Protein AF-A0A7X5IWC7-F1 (afdb_monomer_lite)

Structure (mmCIF, N/CA/C/O backbone):
data_AF-A0A7X5IWC7-F1
#
_entry.id   AF-A0A7X5IWC7-F1
#
loop_
_atom_site.group_PDB
_atom_site.id
_atom_site.type_symbol
_atom_site.label_atom_id
_atom_site.label_alt_id
_atom_site.label_comp_id
_atom_site.label_asym_id
_atom_site.label_entity_id
_atom_site.label_seq_id
_atom_site.pdbx_PDB_ins_code
_atom_site.Cartn_x
_atom_site.Cartn_y
_atom_site.Cartn_z
_atom_site.occupancy
_atom_site.B_iso_or_equiv
_atom_site.auth_seq_id
_atom_sit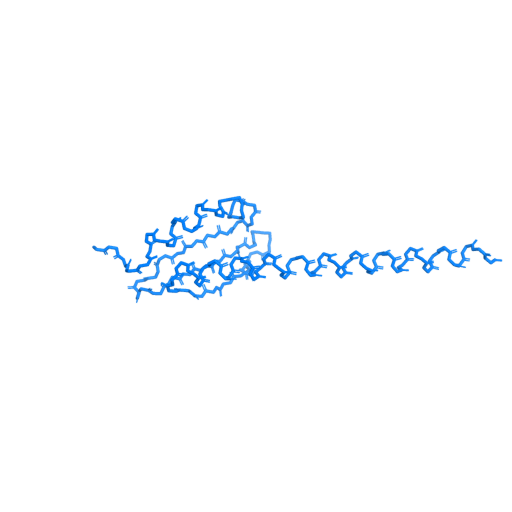e.auth_comp_id
_atom_site.auth_asym_id
_atom_site.auth_atom_id
_atom_site.pdbx_PDB_model_num
ATOM 1 N N . MET A 1 1 ? -1.118 17.693 -16.658 1.00 63.22 1 MET A N 1
ATOM 2 C CA . MET A 1 1 ? -2.088 17.724 -15.545 1.00 63.22 1 MET A CA 1
ATOM 3 C C . MET A 1 1 ? -1.956 16.398 -14.824 1.00 63.22 1 MET A C 1
ATOM 5 O O . MET A 1 1 ? -1.978 15.382 -15.509 1.00 63.22 1 MET A O 1
ATOM 9 N N . MET A 1 2 ? -1.682 16.406 -13.518 1.00 71.56 2 MET A N 1
ATOM 10 C CA . MET A 1 2 ? -1.625 15.155 -12.752 1.00 71.56 2 MET A CA 1
ATOM 11 C C . MET A 1 2 ? -3.045 14.594 -12.596 1.00 71.56 2 MET A C 1
ATOM 13 O O . MET A 1 2 ? -3.972 15.404 -12.507 1.00 71.56 2 MET A O 1
ATOM 17 N N . PRO A 1 3 ? -3.235 13.261 -12.620 1.00 79.44 3 PRO A N 1
ATOM 18 C CA . PRO A 1 3 ? -4.537 12.659 -12.360 1.00 79.44 3 PRO A CA 1
ATOM 19 C C . PRO A 1 3 ? -5.075 13.070 -10.991 1.00 79.44 3 PRO A C 1
ATOM 21 O O . PRO A 1 3 ? -4.309 13.288 -10.051 1.00 79.44 3 PRO A O 1
ATOM 24 N N . GLU A 1 4 ? -6.392 13.204 -10.910 1.00 81.25 4 GLU A N 1
ATOM 25 C CA . GLU A 1 4 ? -7.099 13.494 -9.665 1.00 81.25 4 GLU A CA 1
ATOM 26 C C . GLU A 1 4 ? -6.770 12.427 -8.610 1.00 81.25 4 GLU A C 1
ATOM 28 O O . GLU A 1 4 ? -6.678 11.248 -8.943 1.00 81.25 4 GLU A O 1
ATOM 33 N N . GLY A 1 5 ? -6.530 12.838 -7.362 1.00 85.94 5 GLY A N 1
ATOM 34 C CA . GLY A 1 5 ? -6.198 11.930 -6.259 1.00 85.94 5 GLY A CA 1
ATOM 35 C C . GLY A 1 5 ? -4.730 11.490 -6.179 1.00 85.94 5 GLY A C 1
ATOM 36 O O . GLY A 1 5 ? -4.318 10.954 -5.151 1.00 85.94 5 GLY A O 1
ATOM 37 N N . TRP A 1 6 ? -3.909 11.730 -7.212 1.00 91.94 6 TRP A N 1
ATOM 38 C CA . TRP A 1 6 ? -2.512 11.271 -7.224 1.00 91.94 6 TRP A CA 1
ATOM 39 C C . TRP A 1 6 ? -1.629 11.990 -6.195 1.00 91.94 6 TRP A C 1
ATOM 41 O O . TRP A 1 6 ? -0.753 11.381 -5.584 1.00 91.94 6 TRP A O 1
ATOM 51 N N . LYS A 1 7 ? -1.847 13.293 -5.980 1.00 93.81 7 LYS A N 1
ATOM 52 C CA . LYS A 1 7 ? -1.064 14.062 -5.001 1.00 93.81 7 LYS A CA 1
ATOM 53 C C . LYS A 1 7 ? -1.384 13.605 -3.580 1.00 93.81 7 LYS A C 1
ATOM 55 O O . LYS A 1 7 ? -0.480 13.414 -2.776 1.00 93.81 7 LYS A O 1
ATOM 60 N N . GLU A 1 8 ? -2.662 13.394 -3.306 1.00 95.50 8 GLU A N 1
ATOM 61 C CA . GLU A 1 8 ? -3.178 12.899 -2.038 1.00 95.50 8 GLU A CA 1
ATOM 62 C C . GLU A 1 8 ? -2.684 11.471 -1.768 1.00 95.50 8 GLU A C 1
ATOM 64 O O . GLU A 1 8 ? -2.321 11.150 -0.640 1.00 95.50 8 GLU A O 1
ATOM 69 N N . ALA A 1 9 ? -2.598 10.626 -2.802 1.00 95.31 9 ALA A N 1
ATOM 70 C CA . ALA A 1 9 ? -2.020 9.288 -2.697 1.00 95.31 9 ALA A CA 1
ATOM 71 C C . ALA A 1 9 ? -0.527 9.320 -2.329 1.00 95.31 9 ALA A C 1
ATOM 73 O O . ALA A 1 9 ? -0.098 8.547 -1.478 1.00 95.31 9 ALA A O 1
ATOM 74 N N . LEU A 1 10 ? 0.257 10.234 -2.913 1.00 95.88 10 LEU A N 1
ATOM 75 C CA . LEU A 1 10 ? 1.666 10.420 -2.544 1.00 95.88 10 LEU A CA 1
ATOM 76 C C . LEU A 1 10 ? 1.823 10.917 -1.100 1.00 95.88 10 LEU A C 1
ATOM 78 O O . LEU A 1 10 ? 2.681 10.427 -0.371 1.00 95.88 10 LEU A O 1
ATOM 82 N N . GLU A 1 11 ? 0.988 11.866 -0.669 1.00 97.31 11 GLU A N 1
ATOM 83 C CA . GLU A 1 11 ? 0.976 12.339 0.721 1.00 97.31 11 GLU A CA 1
ATOM 84 C C . GLU A 1 11 ? 0.593 11.213 1.695 1.00 97.31 11 GLU A C 1
ATOM 86 O O . GLU A 1 11 ? 1.183 11.098 2.770 1.00 97.31 11 GLU A O 1
ATOM 91 N N . MET A 1 12 ? -0.346 10.345 1.307 1.00 97.31 12 MET A N 1
ATOM 92 C CA . MET A 1 12 ? -0.692 9.148 2.070 1.00 97.31 12 MET A CA 1
ATOM 93 C C . MET A 1 12 ? 0.476 8.160 2.142 1.00 97.31 12 MET A C 1
ATOM 95 O O . MET A 1 12 ? 0.825 7.719 3.233 1.00 97.31 12 MET A O 1
ATOM 99 N N . ALA A 1 13 ? 1.127 7.854 1.018 1.00 96.56 13 ALA A N 1
ATOM 100 C CA . ALA A 1 13 ? 2.292 6.971 0.995 1.00 96.56 13 ALA A CA 1
ATOM 101 C C . ALA A 1 13 ? 3.422 7.491 1.904 1.00 96.56 13 ALA A C 1
ATOM 103 O O . ALA A 1 13 ? 4.015 6.717 2.652 1.00 96.56 13 ALA A O 1
ATOM 104 N N . GLU A 1 14 ? 3.653 8.807 1.936 1.00 97.56 14 GLU A N 1
ATOM 105 C CA . GLU A 1 14 ? 4.644 9.419 2.829 1.00 97.56 14 GLU A CA 1
ATOM 106 C C . GLU A 1 14 ? 4.278 9.262 4.317 1.00 97.56 14 GLU A C 1
ATOM 108 O O . GLU A 1 14 ? 5.153 8.989 5.143 1.00 97.56 14 GLU A O 1
ATOM 113 N N . ARG A 1 15 ? 2.989 9.352 4.687 1.00 97.50 15 ARG A N 1
ATOM 114 C CA . ARG A 1 15 ? 2.535 9.062 6.066 1.00 97.50 15 ARG A CA 1
ATOM 115 C C . ARG A 1 15 ? 2.884 7.634 6.496 1.00 97.50 15 ARG A C 1
ATOM 117 O O . ARG A 1 15 ? 3.171 7.411 7.670 1.00 97.50 15 ARG A O 1
ATOM 124 N N . TYR A 1 16 ? 2.895 6.700 5.549 1.00 96.75 16 TYR A N 1
ATOM 125 C CA . TYR A 1 16 ? 3.226 5.291 5.750 1.00 96.75 16 TYR A CA 1
ATOM 126 C C . TYR A 1 16 ? 4.642 4.933 5.270 1.00 96.75 16 TYR A C 1
ATOM 128 O O . TYR A 1 16 ? 4.933 3.762 5.047 1.00 96.75 16 TYR A O 1
ATOM 136 N N . ARG A 1 17 ? 5.565 5.901 5.163 1.00 96.19 17 ARG A N 1
ATOM 137 C CA . ARG A 1 17 ? 6.917 5.691 4.604 1.00 96.19 17 ARG A CA 1
ATOM 138 C C . ARG A 1 17 ? 7.668 4.474 5.155 1.00 96.19 17 ARG A C 1
ATOM 140 O O . ARG A 1 17 ? 8.369 3.807 4.402 1.00 96.19 17 ARG A O 1
ATOM 147 N N . ASN A 1 18 ? 7.513 4.177 6.448 1.00 94.81 18 ASN A N 1
ATOM 148 C CA . ASN A 1 18 ? 8.178 3.036 7.080 1.00 94.81 18 ASN A CA 1
ATOM 149 C C . ASN A 1 18 ? 7.657 1.711 6.513 1.00 94.81 18 ASN A C 1
ATOM 151 O O . ASN A 1 18 ? 8.458 0.868 6.127 1.00 94.81 18 ASN A O 1
ATOM 155 N N . TYR A 1 19 ? 6.334 1.581 6.368 1.00 94.00 19 TYR A N 1
ATOM 156 C CA . TYR A 1 19 ? 5.701 0.412 5.757 1.00 94.00 19 TYR A CA 1
ATOM 157 C C . TYR A 1 19 ? 6.247 0.165 4.346 1.00 94.00 19 TYR A C 1
ATOM 159 O O . TYR A 1 19 ? 6.709 -0.932 4.046 1.00 94.00 19 TYR A O 1
ATOM 167 N N . PHE A 1 20 ? 6.294 1.211 3.513 1.00 95.12 20 PHE A N 1
ATOM 168 C CA . PHE A 1 20 ? 6.839 1.118 2.155 1.00 95.12 20 PHE A CA 1
ATOM 169 C C . PHE A 1 20 ? 8.315 0.694 2.146 1.00 95.12 20 PHE A C 1
ATOM 171 O O . PHE A 1 20 ? 8.710 -0.157 1.352 1.00 95.12 20 PHE A O 1
ATOM 178 N N . SER A 1 21 ? 9.125 1.238 3.060 1.00 90.44 21 SER A N 1
ATOM 179 C CA . SER A 1 21 ? 10.549 0.898 3.147 1.00 90.44 21 SER A CA 1
ATOM 180 C C . SER A 1 21 ? 10.829 -0.516 3.662 1.00 90.44 21 SER A C 1
ATOM 182 O O . SER A 1 21 ? 11.814 -1.121 3.249 1.00 90.44 21 SER A O 1
ATOM 184 N N . GLU A 1 22 ? 9.989 -1.038 4.556 1.00 92.00 22 GLU A N 1
ATOM 185 C CA . GLU A 1 22 ? 10.186 -2.343 5.198 1.00 92.00 22 GLU A CA 1
ATOM 186 C C . GLU A 1 22 ? 9.655 -3.501 4.346 1.00 92.00 22 GLU A C 1
ATOM 188 O O . GLU A 1 22 ? 10.188 -4.606 4.424 1.00 92.00 22 GLU A O 1
ATOM 193 N N . ARG A 1 23 ? 8.624 -3.257 3.527 1.00 90.00 23 ARG A N 1
ATOM 194 C CA . ARG A 1 23 ? 7.889 -4.298 2.791 1.00 90.00 23 ARG A CA 1
ATOM 195 C C . ARG A 1 23 ? 8.195 -4.378 1.296 1.00 90.00 23 ARG A C 1
ATOM 197 O O . ARG A 1 23 ? 7.570 -5.169 0.613 1.00 90.00 23 ARG A O 1
ATOM 204 N N . ASP A 1 24 ? 9.111 -3.570 0.764 1.00 93.94 24 ASP A N 1
ATOM 205 C CA . ASP A 1 24 ? 9.274 -3.418 -0.696 1.00 93.94 24 ASP A CA 1
ATOM 206 C C . ASP A 1 24 ? 7.935 -3.118 -1.400 1.00 93.94 24 ASP A C 1
ATOM 208 O O . ASP A 1 24 ? 7.588 -3.683 -2.443 1.00 93.94 24 ASP A O 1
ATOM 212 N N . ALA A 1 25 ? 7.153 -2.243 -0.765 1.00 96.50 25 ALA A N 1
ATOM 213 C CA . ALA A 1 25 ? 5.882 -1.778 -1.287 1.00 96.50 25 ALA A CA 1
ATOM 214 C C . ALA A 1 25 ? 6.079 -0.496 -2.097 1.00 96.50 25 ALA A C 1
ATOM 216 O O . ALA A 1 25 ? 7.008 0.269 -1.833 1.00 96.50 25 ALA A O 1
ATOM 217 N N . ASP A 1 26 ? 5.193 -0.234 -3.057 1.00 97.31 26 ASP A N 1
ATOM 218 C CA . ASP A 1 26 ? 5.199 0.998 -3.851 1.00 97.31 26 ASP A CA 1
ATOM 219 C C . ASP A 1 26 ? 3.820 1.249 -4.500 1.00 97.31 26 ASP A C 1
ATOM 221 O O . ASP A 1 26 ? 2.918 0.401 -4.466 1.00 97.31 26 ASP A O 1
ATOM 225 N N . ILE A 1 27 ? 3.631 2.453 -5.047 1.00 96.88 27 ILE A N 1
ATOM 226 C CA . ILE A 1 27 ? 2.440 2.842 -5.799 1.00 96.88 27 ILE A CA 1
ATOM 227 C C . ILE A 1 27 ? 2.782 3.269 -7.228 1.00 96.88 27 ILE A C 1
ATOM 229 O O . ILE A 1 27 ? 3.712 4.030 -7.481 1.00 96.88 27 ILE A O 1
ATOM 233 N N . ALA A 1 28 ? 1.959 2.849 -8.190 1.00 95.50 28 ALA A N 1
ATOM 234 C CA . ALA A 1 28 ? 2.110 3.225 -9.593 1.00 95.50 28 ALA A CA 1
ATOM 235 C C . ALA A 1 28 ? 0.888 3.975 -10.137 1.00 95.50 28 ALA A C 1
ATOM 237 O O . ALA A 1 28 ? -0.265 3.565 -9.976 1.00 95.50 28 ALA A O 1
ATOM 238 N N . LEU A 1 29 ? 1.157 5.060 -10.865 1.00 92.25 29 LEU A N 1
ATOM 239 C CA . LEU A 1 29 ? 0.149 5.859 -11.555 1.00 92.25 29 LEU A CA 1
ATOM 240 C C . LEU A 1 29 ? -0.259 5.202 -12.881 1.00 92.25 29 LEU A C 1
ATOM 242 O O . LEU A 1 29 ? 0.493 5.221 -13.858 1.00 92.25 29 LEU A O 1
ATOM 246 N N . GLY A 1 30 ? -1.476 4.669 -12.962 1.00 89.44 30 GLY A N 1
ATOM 247 C CA . GLY A 1 30 ? -2.018 4.170 -14.223 1.00 89.44 30 GLY A CA 1
ATOM 248 C C . GLY A 1 30 ? -2.485 5.290 -15.155 1.00 89.44 30 GLY A C 1
ATOM 249 O O . GLY A 1 30 ? -3.051 6.305 -14.745 1.00 89.44 30 GLY A O 1
ATOM 250 N N . ARG A 1 31 ? -2.304 5.075 -16.463 1.00 84.94 31 ARG A N 1
ATOM 251 C CA . ARG A 1 31 ? -2.668 6.041 -17.520 1.00 84.94 31 ARG A CA 1
ATOM 252 C C . ARG A 1 31 ? -4.166 6.354 -17.594 1.00 84.94 31 ARG A C 1
ATOM 254 O O . ARG A 1 31 ? -4.531 7.397 -18.123 1.00 84.94 31 ARG A O 1
ATOM 261 N N . SER A 1 32 ? -5.016 5.453 -17.105 1.00 83.81 32 SER A N 1
ATOM 262 C CA . SER A 1 32 ? -6.477 5.602 -17.072 1.00 83.81 32 SER A CA 1
ATOM 263 C C . SER A 1 32 ? -6.991 6.353 -15.838 1.00 83.81 32 SER A C 1
ATOM 265 O O . SER A 1 32 ? -8.200 6.491 -15.687 1.00 83.81 32 SER A O 1
ATOM 267 N N . GLY A 1 33 ? -6.104 6.799 -14.939 1.00 81.25 33 GLY A N 1
ATOM 268 C CA . GLY A 1 33 ? 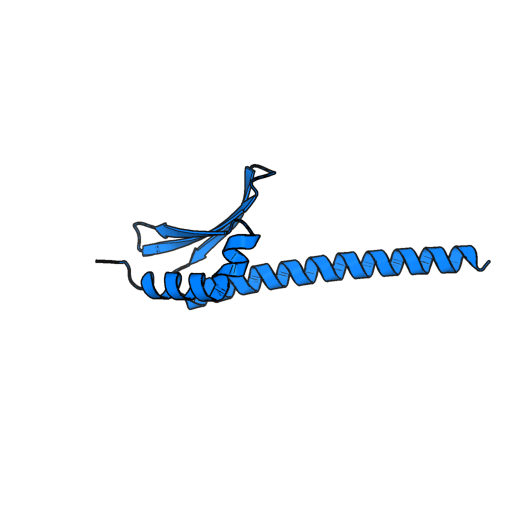-6.479 7.390 -13.650 1.00 81.25 33 GLY A CA 1
ATOM 269 C C . GLY A 1 33 ? -6.751 6.364 -12.546 1.00 81.25 33 GLY A C 1
ATOM 270 O O . GLY A 1 33 ? -7.003 6.749 -11.417 1.00 81.25 33 GLY A O 1
ATOM 271 N N . THR A 1 34 ? -6.668 5.062 -12.838 1.00 90.62 34 THR A N 1
ATOM 272 C CA . THR A 1 34 ? -6.591 4.018 -11.799 1.00 90.62 34 THR A CA 1
ATOM 273 C C . THR A 1 34 ? -5.143 3.869 -11.352 1.00 90.62 34 THR A C 1
ATOM 275 O O . THR A 1 34 ? -4.244 3.864 -12.190 1.00 90.62 34 THR A O 1
ATOM 278 N N . HIS A 1 35 ? -4.902 3.788 -10.053 1.00 94.00 35 HIS A N 1
ATOM 279 C CA . HIS A 1 35 ? -3.577 3.626 -9.463 1.00 94.00 35 HIS A CA 1
ATOM 280 C C . HIS A 1 35 ? -3.416 2.203 -8.940 1.00 94.00 35 HIS A C 1
ATOM 282 O O . HIS A 1 35 ? -4.402 1.488 -8.760 1.00 94.00 35 HIS A O 1
ATOM 288 N N . PHE A 1 36 ? -2.175 1.791 -8.733 1.00 96.56 36 PHE A N 1
ATOM 289 C CA . PHE A 1 36 ? -1.835 0.460 -8.251 1.00 96.56 36 PHE A CA 1
ATOM 290 C C . PHE A 1 36 ? -1.054 0.582 -6.960 1.00 96.56 36 PHE A C 1
ATOM 292 O O . PHE A 1 36 ? -0.140 1.397 -6.889 1.00 96.56 36 PHE A O 1
ATOM 299 N N . PHE A 1 37 ? -1.413 -0.229 -5.979 1.00 97.62 37 PHE A N 1
ATOM 300 C CA . PHE A 1 37 ? -0.653 -0.471 -4.767 1.00 97.62 37 PHE A CA 1
ATOM 301 C C . PHE A 1 37 ? -0.156 -1.911 -4.812 1.00 97.62 37 PHE A C 1
ATOM 303 O O . PHE A 1 37 ? -0.926 -2.820 -5.143 1.00 97.62 37 PHE A O 1
ATOM 310 N N . TYR A 1 38 ? 1.125 -2.108 -4.525 1.00 97.38 38 TYR A N 1
ATOM 311 C CA . TYR A 1 38 ? 1.720 -3.431 -4.552 1.00 97.38 38 TYR A CA 1
ATOM 312 C C . TYR A 1 38 ? 2.815 -3.604 -3.511 1.00 97.38 38 TYR A C 1
ATOM 314 O O . TYR A 1 38 ? 3.466 -2.642 -3.114 1.00 97.38 38 TYR A O 1
ATOM 322 N N . VAL A 1 39 ? 3.017 -4.863 -3.131 1.00 96.62 39 VAL A N 1
ATOM 323 C CA . VAL A 1 39 ? 4.101 -5.360 -2.278 1.00 96.62 39 VAL A CA 1
ATOM 324 C C . VAL A 1 39 ? 4.796 -6.453 -3.078 1.00 96.62 39 VAL A C 1
ATOM 326 O O . VAL A 1 39 ? 4.143 -7.416 -3.494 1.00 96.62 39 VAL A O 1
ATOM 329 N N . TYR A 1 40 ? 6.080 -6.266 -3.381 1.00 95.81 40 TYR A N 1
ATOM 330 C CA . TYR A 1 40 ? 6.831 -7.204 -4.209 1.00 95.81 40 TYR A CA 1
ATOM 331 C C . TYR A 1 40 ? 7.765 -8.058 -3.357 1.00 95.81 40 TYR A C 1
ATOM 333 O O . TYR A 1 40 ? 8.676 -7.557 -2.703 1.00 95.81 40 TYR A O 1
ATOM 341 N N . ASP A 1 41 ? 7.578 -9.370 -3.423 1.00 93.81 41 ASP A N 1
ATOM 342 C CA . ASP A 1 41 ? 8.478 -10.319 -2.796 1.00 93.81 41 ASP A CA 1
ATOM 343 C C . ASP A 1 41 ? 9.663 -10.581 -3.730 1.00 93.81 41 ASP A C 1
ATOM 345 O O . ASP A 1 41 ? 9.591 -11.342 -4.702 1.00 93.81 41 ASP A O 1
ATOM 349 N N . LYS A 1 42 ? 10.783 -9.918 -3.432 1.00 90.62 42 LYS A N 1
ATOM 350 C CA . LYS A 1 42 ? 12.047 -10.086 -4.161 1.00 90.62 42 LYS A CA 1
ATOM 351 C C . LYS A 1 42 ? 12.636 -11.487 -4.044 1.00 90.62 42 LYS A C 1
ATOM 353 O O . LYS A 1 42 ? 13.372 -11.880 -4.949 1.00 90.62 42 LYS A O 1
ATOM 358 N N . GLU A 1 43 ? 12.380 -12.196 -2.950 1.00 93.56 43 GLU A N 1
ATOM 359 C CA . GLU A 1 43 ? 12.948 -13.520 -2.700 1.00 93.56 43 GLU A CA 1
ATOM 360 C C . GLU A 1 43 ? 12.282 -14.565 -3.597 1.00 93.56 43 GLU A C 1
ATOM 362 O O . GLU A 1 43 ? 12.972 -15.353 -4.249 1.00 93.56 43 GLU A O 1
ATOM 367 N N . HIS A 1 44 ? 10.954 -14.513 -3.703 1.00 94.38 44 HIS A N 1
ATOM 368 C CA . HIS A 1 44 ? 10.178 -15.492 -4.463 1.00 94.38 44 HIS A CA 1
ATOM 369 C C . HIS A 1 44 ? 9.753 -15.012 -5.861 1.00 94.38 44 HIS A C 1
ATOM 371 O O . HIS A 1 44 ? 9.328 -15.819 -6.693 1.00 94.38 44 HIS A O 1
ATOM 377 N N . GLY A 1 45 ? 9.905 -13.720 -6.158 1.00 94.12 45 GLY A N 1
ATOM 378 C CA . GLY A 1 45 ? 9.686 -13.144 -7.484 1.00 94.12 45 GLY A CA 1
ATOM 379 C C . GLY A 1 45 ? 8.216 -12.956 -7.866 1.00 94.12 45 GLY A C 1
ATOM 380 O O . GLY A 1 45 ? 7.882 -13.041 -9.051 1.00 94.12 45 GLY A O 1
ATOM 381 N N . TYR A 1 46 ? 7.331 -12.722 -6.895 1.00 94.06 46 TYR A N 1
ATOM 382 C CA . TYR A 1 46 ? 5.906 -12.468 -7.129 1.00 94.06 46 TYR A CA 1
ATOM 383 C C . TYR A 1 46 ? 5.386 -11.281 -6.306 1.00 94.06 46 TYR A C 1
ATOM 385 O O . TYR A 1 46 ? 6.055 -10.778 -5.410 1.00 94.06 46 TYR A O 1
ATOM 393 N N . PHE A 1 47 ? 4.185 -10.801 -6.636 1.00 94.69 47 PHE A N 1
ATOM 394 C CA . PHE A 1 47 ? 3.505 -9.770 -5.851 1.00 94.69 47 PHE A CA 1
ATOM 395 C C . PHE A 1 47 ? 2.681 -10.423 -4.744 1.00 94.69 47 PHE A C 1
ATOM 397 O O . PHE A 1 47 ? 1.731 -11.144 -5.047 1.00 94.69 47 PHE A O 1
ATOM 404 N N . GLU A 1 48 ? 3.039 -10.172 -3.487 1.00 92.38 48 GLU A N 1
ATOM 405 C CA . GLU A 1 48 ? 2.229 -10.574 -2.328 1.00 92.38 48 GLU A CA 1
ATOM 406 C C . GLU A 1 48 ? 0.912 -9.801 -2.303 1.00 92.38 48 GLU A C 1
ATOM 408 O O . GLU A 1 48 ? -0.149 -10.363 -2.045 1.00 92.38 48 GLU A O 1
ATOM 413 N N . VAL A 1 49 ? 0.983 -8.515 -2.652 1.00 94.75 49 VAL A N 1
ATOM 414 C CA . VAL A 1 49 ? -0.167 -7.622 -2.752 1.00 94.75 49 VAL A CA 1
ATOM 415 C C . VAL A 1 49 ? -0.155 -6.958 -4.119 1.00 94.75 49 VAL A C 1
ATOM 417 O O . VAL A 1 49 ? 0.878 -6.458 -4.569 1.00 94.75 49 VAL A O 1
ATOM 420 N N . PHE A 1 50 ? -1.310 -6.928 -4.783 1.00 96.62 50 PHE A N 1
ATOM 421 C CA . PHE A 1 50 ? -1.489 -6.196 -6.034 1.00 96.62 50 PHE A CA 1
ATOM 422 C C . PHE A 1 50 ? -2.942 -5.744 -6.189 1.00 96.62 50 PHE A C 1
ATOM 424 O O . PHE A 1 50 ? -3.806 -6.493 -6.653 1.00 96.62 50 PHE A O 1
ATOM 431 N N . HIS A 1 51 ? -3.216 -4.497 -5.813 1.00 97.19 51 HIS A N 1
ATOM 432 C CA . HIS A 1 51 ? -4.563 -3.936 -5.827 1.00 97.19 51 HIS A CA 1
ATOM 433 C C . HIS A 1 51 ? -4.629 -2.611 -6.569 1.00 97.19 51 HIS A C 1
ATOM 435 O O . HIS A 1 51 ? -3.674 -1.839 -6.629 1.00 97.19 51 HIS A O 1
ATOM 441 N N . THR A 1 52 ? -5.798 -2.340 -7.139 1.00 96.06 52 THR A N 1
ATOM 442 C CA . THR A 1 52 ? -6.105 -1.038 -7.723 1.00 96.06 52 THR A CA 1
ATOM 443 C C . THR A 1 52 ? -6.766 -0.133 -6.700 1.00 96.06 52 THR A C 1
ATOM 445 O O . THR A 1 52 ? -7.634 -0.591 -5.962 1.00 96.06 52 THR A O 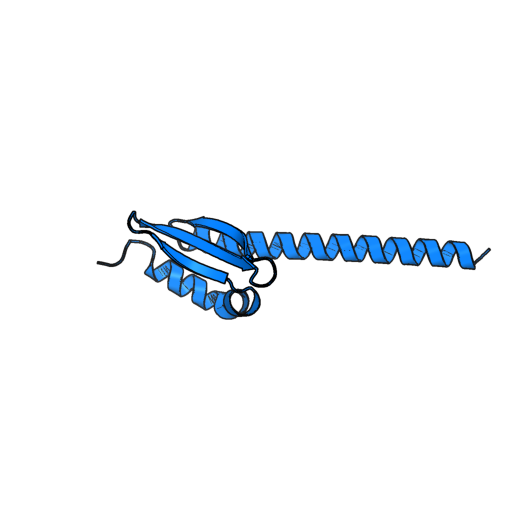1
ATOM 448 N N . PHE A 1 53 ? -6.461 1.156 -6.756 1.00 95.44 53 PHE A N 1
ATOM 449 C CA . PHE A 1 53 ? -7.153 2.194 -5.999 1.00 95.44 53 PHE A CA 1
ATOM 450 C C . PHE A 1 53 ? -7.335 3.453 -6.857 1.00 95.44 53 PHE A C 1
ATOM 452 O O . PHE A 1 53 ? -6.727 3.609 -7.921 1.00 95.44 53 PHE A O 1
ATOM 459 N N . ARG A 1 54 ? -8.211 4.351 -6.423 1.00 92.44 54 ARG A N 1
ATOM 460 C CA . ARG A 1 54 ? -8.510 5.643 -7.056 1.00 92.44 54 ARG A CA 1
ATOM 461 C C . ARG A 1 54 ? -8.353 6.812 -6.098 1.00 92.44 54 ARG A C 1
ATOM 463 O O . ARG A 1 54 ? -8.138 7.928 -6.553 1.00 92.44 54 ARG A O 1
ATOM 470 N N . THR A 1 55 ? -8.477 6.578 -4.793 1.00 93.31 55 THR A N 1
ATOM 471 C CA . THR A 1 55 ? -8.404 7.640 -3.782 1.00 93.31 55 THR A CA 1
ATOM 472 C C . THR A 1 55 ? -7.354 7.343 -2.718 1.00 93.31 55 THR A C 1
ATOM 474 O O . THR A 1 55 ? -6.983 6.195 -2.491 1.00 93.31 55 THR A O 1
ATOM 477 N N . ALA A 1 56 ? -6.892 8.386 -2.028 1.00 95.62 56 ALA A N 1
ATOM 478 C CA . ALA A 1 56 ? -5.975 8.231 -0.902 1.00 95.62 56 ALA A CA 1
ATOM 479 C C . ALA A 1 56 ? -6.587 7.428 0.261 1.00 95.62 56 ALA A C 1
ATOM 481 O O . ALA A 1 56 ? -5.862 6.712 0.941 1.00 95.62 56 ALA A O 1
ATOM 482 N N . ALA A 1 57 ? -7.905 7.517 0.468 1.00 96.50 57 ALA A N 1
ATOM 483 C CA . ALA A 1 57 ? -8.603 6.738 1.490 1.00 96.50 57 ALA A CA 1
ATOM 484 C C . ALA A 1 57 ? -8.603 5.239 1.153 1.00 96.50 57 ALA A C 1
ATOM 486 O O . ALA A 1 57 ? -8.285 4.424 2.008 1.00 96.50 57 ALA A O 1
ATOM 487 N N . GLU A 1 58 ? -8.865 4.884 -0.110 1.00 96.69 58 GLU A N 1
ATOM 488 C CA . GLU A 1 58 ? -8.759 3.492 -0.571 1.00 96.69 58 GLU A CA 1
ATOM 489 C C . GLU A 1 58 ? -7.323 2.959 -0.424 1.00 96.69 58 GLU A C 1
ATOM 491 O O . GLU A 1 58 ? -7.130 1.810 -0.044 1.00 96.69 58 GLU A O 1
ATOM 496 N N . LEU A 1 59 ? -6.303 3.789 -0.677 1.00 97.06 59 LEU A N 1
ATOM 497 C CA . LEU A 1 59 ? -4.909 3.410 -0.422 1.00 97.06 59 LEU A CA 1
ATOM 498 C C . LEU A 1 59 ? -4.646 3.152 1.073 1.00 97.06 59 LEU A C 1
ATOM 500 O O . LEU A 1 59 ? -3.996 2.168 1.413 1.00 97.06 59 LEU A O 1
ATOM 504 N N . GLU A 1 60 ? -5.145 4.015 1.962 1.00 97.88 60 GLU A N 1
ATOM 505 C CA . GLU A 1 60 ? -5.006 3.847 3.417 1.00 97.88 60 GLU A CA 1
ATOM 506 C C . GLU A 1 60 ? -5.687 2.560 3.902 1.00 97.88 60 GLU A C 1
ATOM 508 O O . GLU A 1 60 ? -5.096 1.813 4.680 1.00 97.88 60 GLU A O 1
ATOM 513 N N . GLU A 1 61 ? -6.882 2.251 3.391 1.00 97.81 61 GLU A N 1
ATOM 514 C CA . GLU A 1 61 ? -7.591 0.999 3.682 1.00 97.81 61 GLU A CA 1
ATOM 515 C C . GLU A 1 61 ? -6.795 -0.234 3.244 1.00 97.81 61 GLU A C 1
ATOM 517 O O . GLU A 1 61 ? -6.697 -1.190 4.010 1.00 97.81 61 GLU A O 1
ATOM 522 N N . LEU A 1 62 ? -6.183 -0.208 2.055 1.00 97.38 62 LEU A N 1
ATOM 523 C CA . LEU A 1 62 ? -5.351 -1.314 1.573 1.00 97.38 62 LEU A CA 1
ATOM 524 C C . LEU A 1 62 ? -4.122 -1.535 2.464 1.00 97.38 62 LEU A C 1
ATOM 526 O O . LEU A 1 62 ? -3.844 -2.670 2.844 1.00 97.38 62 LEU A O 1
ATOM 530 N N . ILE A 1 63 ? -3.418 -0.463 2.844 1.00 96.38 63 ILE A N 1
ATOM 531 C CA . ILE A 1 63 ? -2.237 -0.551 3.719 1.00 96.38 63 ILE A CA 1
ATOM 532 C C . ILE A 1 63 ? -2.624 -1.117 5.093 1.00 96.38 63 ILE A C 1
ATOM 534 O O . ILE A 1 63 ? -1.960 -2.018 5.609 1.00 96.38 63 ILE A O 1
ATOM 538 N N . LEU A 1 64 ? -3.699 -0.597 5.695 1.00 96.00 64 LEU A N 1
ATOM 539 C CA . LEU A 1 64 ? -4.185 -1.062 6.995 1.00 96.00 64 LEU A CA 1
ATOM 540 C C . LEU A 1 64 ? -4.702 -2.503 6.938 1.00 96.00 64 LEU A C 1
ATOM 542 O O . LEU A 1 64 ? -4.486 -3.248 7.890 1.00 96.00 64 LEU A O 1
ATOM 546 N N . GLY A 1 65 ? -5.345 -2.894 5.836 1.00 94.69 65 GLY A N 1
ATOM 547 C CA . GLY A 1 65 ? -5.800 -4.260 5.596 1.00 94.69 65 GLY A CA 1
ATOM 548 C C . GLY A 1 65 ? -4.640 -5.250 5.617 1.00 94.69 65 GLY A C 1
ATOM 549 O O . GLY A 1 65 ? -4.665 -6.195 6.398 1.00 94.69 65 GLY A O 1
ATOM 550 N N . THR A 1 66 ? -3.575 -4.973 4.860 1.00 91.69 66 THR A N 1
ATOM 551 C CA . THR A 1 66 ? -2.377 -5.826 4.848 1.00 91.69 66 THR A CA 1
ATOM 552 C C . THR A 1 66 ? -1.723 -5.917 6.229 1.00 91.69 66 THR A C 1
ATOM 554 O O . THR A 1 66 ? -1.416 -7.008 6.697 1.00 91.69 66 THR A O 1
ATOM 557 N N . LEU A 1 67 ? -1.585 -4.791 6.939 1.00 91.94 67 LEU A N 1
ATOM 558 C CA . LEU A 1 67 ? -1.049 -4.784 8.306 1.00 91.94 67 LEU A CA 1
ATOM 559 C C . LEU A 1 67 ? -1.905 -5.596 9.294 1.00 91.94 67 LEU A C 1
ATOM 561 O O . LEU A 1 67 ? -1.367 -6.201 10.222 1.00 91.94 67 LEU A O 1
ATOM 565 N N . ALA A 1 68 ? -3.228 -5.591 9.131 1.00 92.19 68 ALA A N 1
ATOM 566 C CA . ALA A 1 68 ? -4.132 -6.375 9.965 1.00 92.19 68 ALA A CA 1
ATOM 567 C C . ALA A 1 68 ? -3.995 -7.880 9.684 1.00 92.19 68 ALA A C 1
ATOM 569 O O . ALA A 1 68 ? -3.874 -8.655 10.630 1.00 92.19 68 ALA A O 1
ATOM 570 N N . GLU A 1 69 ? -3.934 -8.280 8.411 1.00 88.31 69 GLU A N 1
ATOM 571 C CA . GLU A 1 69 ? -3.706 -9.674 8.001 1.00 88.31 69 GLU A CA 1
ATOM 572 C C . GLU A 1 69 ? -2.379 -10.216 8.560 1.00 88.31 69 GLU A C 1
ATOM 574 O O . GLU A 1 69 ? -2.322 -11.328 9.091 1.00 88.31 69 GLU A O 1
ATOM 579 N N . ASP A 1 70 ? -1.324 -9.399 8.539 1.00 87.50 70 ASP A N 1
ATOM 580 C CA . ASP A 1 70 ? -0.028 -9.740 9.128 1.00 87.50 70 ASP A CA 1
ATOM 581 C C . ASP A 1 70 ? -0.114 -9.987 10.644 1.00 87.50 70 ASP A C 1
ATOM 583 O O . ASP A 1 70 ? 0.459 -10.947 11.168 1.00 87.50 70 ASP A O 1
ATOM 587 N N . LEU A 1 71 ? -0.834 -9.120 11.365 1.00 88.62 71 LEU A N 1
ATOM 588 C CA . LEU A 1 71 ? -1.052 -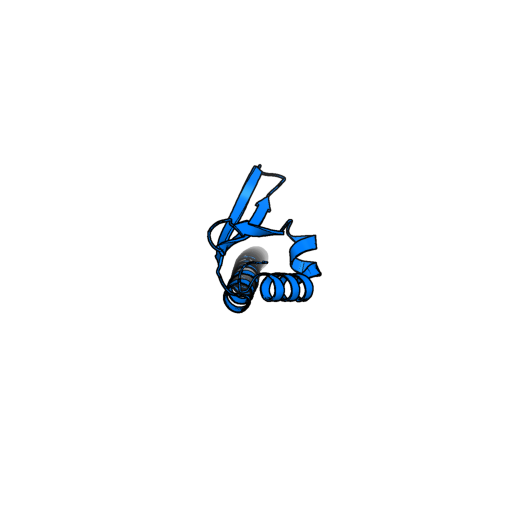9.255 12.808 1.00 88.62 71 LEU A CA 1
ATOM 589 C C . LEU A 1 71 ? -1.856 -10.515 13.139 1.00 88.62 71 LEU A C 1
ATOM 591 O O . LEU A 1 71 ? -1.538 -11.209 14.107 1.00 88.62 71 LEU A O 1
ATOM 595 N N . GLU A 1 72 ? -2.880 -10.825 12.347 1.00 89.00 72 GLU A N 1
ATOM 596 C CA . GLU A 1 72 ? -3.675 -12.043 12.499 1.00 89.00 72 GLU A CA 1
ATOM 597 C C . GLU A 1 72 ? -2.826 -13.300 12.279 1.00 89.00 72 GLU A C 1
ATOM 599 O O . GLU A 1 72 ? -2.872 -14.218 13.101 1.00 89.00 72 GLU A O 1
ATOM 604 N N . CYS A 1 73 ? -1.983 -13.309 11.243 1.00 85.50 73 CYS A N 1
ATOM 605 C CA . CYS A 1 73 ? -1.048 -14.398 10.971 1.00 85.50 73 CYS A CA 1
ATOM 606 C C . CYS A 1 73 ? -0.066 -14.611 12.135 1.00 85.50 73 CYS A C 1
ATOM 608 O O . CYS A 1 73 ? 0.074 -15.726 12.643 1.00 85.50 73 CYS A O 1
ATOM 610 N N . MET A 1 74 ? 0.561 -13.539 12.636 1.00 84.75 74 MET A N 1
ATOM 611 C CA . MET A 1 74 ? 1.465 -13.629 13.789 1.00 84.75 74 MET A CA 1
ATOM 612 C C . MET A 1 74 ? 0.758 -14.149 15.043 1.00 84.75 74 MET A C 1
ATOM 614 O O . MET A 1 74 ? 1.312 -14.990 15.752 1.00 84.75 74 MET A O 1
ATOM 618 N N . ASN A 1 75 ? -0.464 -13.683 15.315 1.00 84.62 75 ASN A N 1
ATOM 619 C CA . ASN A 1 75 ? -1.248 -14.148 16.457 1.00 84.62 75 ASN A CA 1
ATOM 620 C C . ASN A 1 75 ? -1.566 -15.646 16.357 1.00 84.62 75 ASN A C 1
ATOM 622 O O . ASN A 1 75 ? -1.465 -16.347 17.364 1.00 84.62 75 ASN A O 1
ATOM 626 N N . ALA A 1 76 ? -1.904 -16.143 15.163 1.00 87.94 76 ALA A N 1
ATOM 627 C CA . ALA A 1 76 ? -2.139 -17.566 14.929 1.00 87.94 76 ALA A CA 1
ATOM 628 C C . ALA A 1 76 ? -0.874 -18.395 15.210 1.00 87.94 76 ALA A C 1
ATOM 630 O O . ALA A 1 76 ? -0.915 -19.319 16.022 1.00 87.94 76 ALA A O 1
ATOM 631 N N . VAL A 1 77 ? 0.272 -17.990 14.651 1.00 87.19 77 VAL A N 1
ATOM 632 C CA . VAL A 1 77 ? 1.566 -18.660 14.878 1.00 87.19 77 VAL A CA 1
ATOM 633 C C . VAL A 1 77 ? 1.955 -18.654 16.361 1.00 87.19 77 VAL A C 1
ATOM 635 O O . VAL A 1 77 ? 2.467 -19.647 16.882 1.00 87.19 77 VAL A O 1
ATOM 638 N N . MET A 1 78 ? 1.724 -17.549 17.076 1.00 84.25 78 MET A N 1
ATOM 639 C CA . MET A 1 78 ? 2.000 -17.473 18.515 1.00 84.25 78 MET A CA 1
ATOM 640 C C . MET A 1 78 ? 1.081 -18.384 19.335 1.00 84.25 78 MET A C 1
ATOM 642 O O . MET A 1 78 ? 1.555 -19.031 20.271 1.00 84.25 78 MET A O 1
ATOM 646 N N . ALA A 1 79 ? -0.210 -18.444 19.002 1.00 87.38 79 ALA A N 1
ATOM 647 C CA . ALA A 1 79 ? -1.169 -19.308 19.682 1.00 87.38 79 ALA A CA 1
ATOM 648 C C . ALA A 1 79 ? -0.820 -20.794 19.497 1.00 87.38 79 ALA A C 1
ATOM 650 O O . ALA A 1 79 ? -0.824 -21.541 20.475 1.00 87.38 79 ALA A O 1
ATOM 651 N N . GLU A 1 80 ? -0.443 -21.198 18.281 1.00 84.31 80 GLU A N 1
ATOM 652 C CA . GLU A 1 80 ? 0.030 -22.554 17.978 1.00 84.31 80 GLU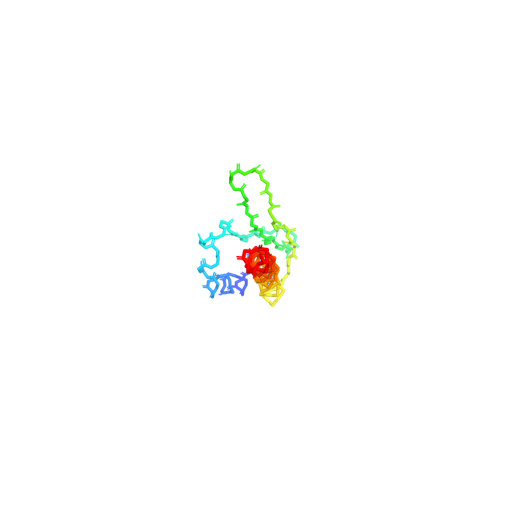 A CA 1
ATOM 653 C C . GLU A 1 80 ? 1.291 -22.904 18.783 1.00 84.31 80 GLU A C 1
ATOM 655 O O . GLU A 1 80 ? 1.314 -23.910 19.488 1.00 84.31 80 GLU A O 1
ATOM 660 N N . ASN A 1 81 ? 2.300 -22.024 18.795 1.00 81.06 81 ASN A N 1
ATOM 661 C CA . ASN A 1 81 ? 3.525 -22.234 19.578 1.00 81.06 81 ASN A CA 1
ATOM 662 C C . ASN A 1 81 ? 3.269 -22.345 21.091 1.00 81.06 81 ASN A C 1
ATOM 664 O O . ASN A 1 81 ? 3.949 -23.101 21.789 1.00 81.06 81 ASN A O 1
ATOM 668 N N . LEU A 1 82 ? 2.334 -21.557 21.633 1.00 78.75 82 LEU A N 1
ATOM 669 C CA . LEU A 1 82 ? 1.954 -21.655 23.043 1.00 78.75 82 LEU A CA 1
ATOM 670 C C . LEU A 1 82 ? 1.270 -22.991 23.330 1.00 78.75 82 LEU A C 1
ATOM 672 O O . LEU A 1 82 ? 1.609 -23.626 24.327 1.00 78.75 82 LEU A O 1
ATOM 676 N N . 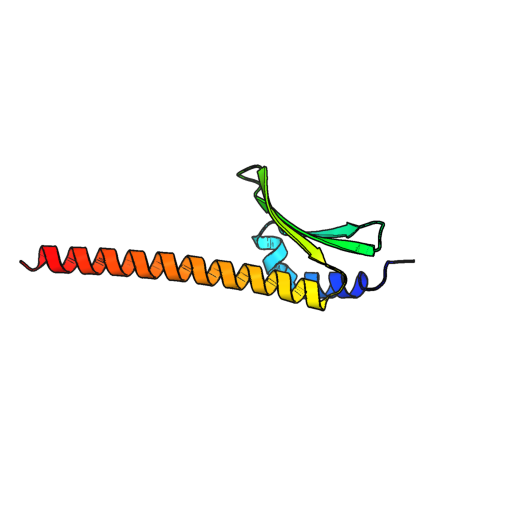HIS A 1 83 ? 0.357 -23.423 22.460 1.00 76.88 83 HIS A N 1
ATOM 677 C CA . HIS A 1 83 ? -0.331 -24.701 22.605 1.00 76.88 83 HIS A CA 1
ATOM 678 C C . HIS A 1 83 ? 0.651 -25.879 22.602 1.00 76.88 83 HIS A C 1
ATOM 680 O O . HIS A 1 83 ? 0.618 -26.683 23.530 1.00 76.88 83 HIS A O 1
ATOM 686 N N . GLU A 1 84 ? 1.593 -25.917 21.653 1.00 76.56 84 GLU A N 1
ATOM 687 C CA . GLU A 1 84 ? 2.633 -26.954 21.597 1.00 76.56 84 GLU A CA 1
ATOM 688 C C . GLU A 1 84 ? 3.492 -26.993 22.867 1.00 76.56 84 GLU A C 1
ATOM 690 O O . GLU A 1 84 ? 3.826 -28.065 23.376 1.00 76.56 84 GLU A O 1
ATOM 695 N N . ARG A 1 85 ? 3.859 -25.824 23.410 1.00 71.31 85 ARG A N 1
ATOM 696 C CA . ARG A 1 85 ? 4.634 -25.754 24.655 1.00 71.31 85 ARG A CA 1
ATOM 697 C C . ARG A 1 85 ? 3.852 -26.281 25.848 1.00 71.31 85 ARG A C 1
ATOM 699 O O . ARG A 1 85 ? 4.456 -26.978 26.656 1.00 71.31 85 ARG A O 1
ATOM 706 N N . PHE A 1 86 ? 2.560 -25.963 25.955 1.00 71.75 86 PHE A N 1
ATOM 707 C CA . PHE A 1 86 ? 1.708 -26.477 27.029 1.00 71.75 86 PHE A CA 1
ATOM 708 C C . PHE A 1 86 ? 1.563 -28.000 26.953 1.00 71.75 86 PHE A C 1
ATOM 710 O O . PHE A 1 86 ? 1.814 -28.665 27.960 1.00 71.75 86 PHE A O 1
ATOM 717 N N . ASP A 1 87 ? 1.296 -28.545 25.764 1.00 69.12 87 ASP A N 1
ATOM 718 C CA . ASP A 1 87 ? 1.190 -29.992 25.541 1.00 69.12 87 ASP A CA 1
ATOM 719 C C . ASP A 1 87 ? 2.496 -30.727 25.908 1.00 69.12 87 ASP A C 1
ATOM 721 O O . ASP A 1 87 ? 2.468 -31.810 26.491 1.00 69.12 87 ASP A O 1
ATOM 725 N N . LEU A 1 88 ? 3.663 -30.130 25.635 1.00 61.06 88 LEU A N 1
ATOM 726 C CA . LEU A 1 88 ? 4.966 -30.691 26.021 1.00 61.06 88 LEU A CA 1
ATOM 727 C C . LEU A 1 88 ? 5.233 -30.645 27.535 1.00 61.06 88 LEU A C 1
ATOM 729 O O . LEU A 1 88 ? 5.922 -31.529 28.053 1.00 61.06 88 LEU A O 1
ATOM 733 N N . THR A 1 89 ? 4.728 -29.638 28.253 1.00 60.28 89 THR A N 1
ATOM 734 C CA . THR A 1 89 ? 4.819 -29.591 29.725 1.00 60.28 89 THR A CA 1
ATOM 735 C C . THR A 1 89 ? 3.942 -30.646 30.388 1.00 60.28 89 THR A C 1
ATOM 737 O O . THR A 1 89 ? 4.428 -31.320 31.293 1.00 60.28 89 THR A O 1
ATOM 740 N N . ASP A 1 90 ? 2.718 -30.867 29.900 1.00 58.00 90 ASP A N 1
ATOM 741 C CA . ASP A 1 90 ? 1.808 -31.876 30.463 1.00 58.00 90 ASP A CA 1
ATOM 742 C C . ASP A 1 90 ? 2.347 -33.312 30.290 1.00 58.00 90 ASP A C 1
ATOM 744 O O . ASP A 1 90 ? 2.148 -34.168 31.153 1.00 58.00 90 ASP A O 1
ATOM 748 N N . ILE A 1 91 ? 3.102 -33.585 29.217 1.00 58.91 91 ILE A N 1
ATOM 749 C CA . ILE A 1 91 ? 3.743 -34.895 28.988 1.00 58.91 91 ILE A CA 1
ATOM 750 C C . ILE A 1 91 ? 4.941 -35.127 29.929 1.00 58.91 91 ILE A C 1
ATOM 752 O O . ILE A 1 91 ? 5.231 -36.271 30.273 1.00 58.91 91 ILE A O 1
ATOM 756 N N . ASN A 1 92 ? 5.639 -34.072 30.361 1.00 55.44 92 ASN A N 1
ATOM 757 C CA . ASN A 1 92 ? 6.825 -34.179 31.224 1.00 55.44 92 ASN A CA 1
ATOM 758 C C . ASN A 1 92 ? 6.513 -34.155 32.734 1.00 55.44 92 ASN A C 1
ATOM 760 O O . ASN A 1 92 ? 7.430 -34.343 33.535 1.00 55.44 92 ASN A O 1
ATOM 764 N N . GLU A 1 93 ? 5.256 -33.934 33.132 1.00 53.12 93 GLU A N 1
ATOM 765 C CA . GLU A 1 93 ? 4.806 -33.978 34.535 1.00 53.12 93 GLU A CA 1
ATOM 766 C C . GLU A 1 93 ? 4.144 -35.316 34.946 1.00 53.12 93 GLU A C 1
ATOM 768 O O . GLU A 1 93 ? 3.629 -35.421 36.061 1.00 53.12 93 GLU A O 1
ATOM 773 N N . THR A 1 94 ? 4.198 -36.357 34.098 1.00 47.75 94 THR A N 1
ATOM 774 C CA . THR A 1 94 ? 3.705 -37.724 34.406 1.00 47.75 94 THR A CA 1
ATOM 775 C C . THR A 1 94 ? 4.842 -38.740 34.494 1.00 47.75 94 THR A C 1
ATOM 777 O O . THR A 1 94 ? 4.794 -39.603 35.402 1.00 47.75 94 THR A O 1
#

Secondary structure (DSSP, 8-state):
-PPTTHHHHHHHHHHTHHHHHHHTEEEEE-TTS-EEEEEEETTTTEEEEEEEESSHHHHHHHHHHHHHHHHHHHHHHHHHHHHHHHHHHHHHT-

Sequence (94 aa):
MMPEGWKEALEMAERYRNYFSERDADIALGRSGTHFFYVYDKEHGYFEVFHTFRTAAELEELILGTLAEDLECMNAVMAENLHERFDLTDINET

Radius of gyration: 19.23 Å; chains: 1; bounding box: 22×55×52 Å

Foldseek 3Di:
DDQPQPVLLVVLCVVVVVLCVVQVWDKAQDPVQKIWTWGADPVVGGTPDIDIDNHNVVVVVRSVVVVVVVVVVVVVVVVVVVVVVVVVVVVVVD

pLDDT: mean 88.13, std 11.63, range [47.75, 97.88]